Protein AF-K2RFK3-F1 (afdb_monomer_lite)

Radius of gyration: 12.94 Å; chains: 1; bounding box: 25×32×30 Å

Structure (mmCIF, N/CA/C/O backbone):
data_AF-K2RFK3-F1
#
_entry.id   AF-K2RFK3-F1
#
loop_
_atom_site.group_PDB
_atom_site.id
_atom_site.type_symbol
_atom_site.label_atom_id
_atom_site.label_alt_id
_atom_site.label_comp_id
_atom_site.label_asym_id
_atom_site.label_entity_id
_atom_site.label_seq_id
_atom_site.pdbx_PDB_ins_code
_atom_site.Cartn_x
_atom_site.Cartn_y
_atom_site.Cartn_z
_atom_site.occupancy
_atom_site.B_iso_or_equiv
_atom_site.auth_seq_id
_atom_site.auth_comp_id
_atom_site.auth_asym_id
_atom_site.auth_atom_id
_atom_site.pdbx_PDB_model_num
ATOM 1 N N . VAL A 1 1 ? 9.124 -2.860 -3.620 1.00 77.31 1 VAL A N 1
ATOM 2 C CA . VAL A 1 1 ? 8.636 -2.262 -2.353 1.00 77.31 1 VAL A CA 1
ATOM 3 C C . VAL A 1 1 ? 7.208 -2.691 -1.995 1.00 77.31 1 VAL A C 1
ATOM 5 O O . VAL A 1 1 ? 7.022 -3.235 -0.913 1.00 77.31 1 VAL A O 1
ATOM 8 N N . ALA A 1 2 ? 6.215 -2.526 -2.882 1.00 80.50 2 ALA A N 1
ATOM 9 C CA . ALA A 1 2 ? 4.805 -2.842 -2.590 1.00 80.50 2 ALA A CA 1
ATOM 10 C C . ALA A 1 2 ? 4.544 -4.279 -2.083 1.00 80.50 2 ALA A C 1
ATOM 12 O O . ALA A 1 2 ? 3.838 -4.460 -1.097 1.00 80.50 2 ALA A O 1
ATOM 13 N N . ALA A 1 3 ? 5.152 -5.299 -2.701 1.00 83.94 3 ALA A N 1
ATOM 14 C CA . ALA A 1 3 ? 4.932 -6.696 -2.309 1.00 83.94 3 ALA A CA 1
ATOM 15 C C . ALA A 1 3 ? 5.334 -7.003 -0.852 1.00 83.94 3 ALA A C 1
ATOM 17 O O . ALA A 1 3 ? 4.570 -7.637 -0.127 1.00 83.94 3 ALA A O 1
ATOM 18 N N . GLY A 1 4 ? 6.480 -6.483 -0.395 1.00 85.88 4 GLY A N 1
ATOM 19 C CA . GLY A 1 4 ? 6.926 -6.650 0.993 1.00 85.88 4 GLY A CA 1
ATOM 20 C C . GLY A 1 4 ? 5.982 -5.978 1.992 1.00 85.88 4 GLY A C 1
ATOM 21 O O . GLY A 1 4 ? 5.634 -6.565 3.011 1.00 85.88 4 GLY A O 1
ATOM 22 N N . ARG A 1 5 ? 5.481 -4.782 1.662 1.00 88.06 5 ARG A N 1
ATOM 23 C CA . ARG A 1 5 ? 4.482 -4.071 2.475 1.00 88.06 5 ARG A CA 1
ATOM 24 C C . ARG A 1 5 ? 3.177 -4.853 2.599 1.00 88.06 5 ARG A C 1
ATOM 26 O O . ARG A 1 5 ? 2.675 -5.020 3.704 1.00 88.06 5 ARG A O 1
ATOM 33 N N . ILE A 1 6 ? 2.677 -5.385 1.483 1.00 89.44 6 ILE A N 1
ATOM 34 C CA . ILE A 1 6 ? 1.476 -6.228 1.462 1.00 89.44 6 ILE A CA 1
ATOM 35 C C . ILE A 1 6 ? 1.676 -7.462 2.342 1.00 89.44 6 ILE A C 1
ATOM 37 O O . ILE A 1 6 ? 0.802 -7.777 3.142 1.00 89.44 6 ILE A O 1
ATOM 41 N N . LEU A 1 7 ? 2.827 -8.133 2.244 1.00 89.94 7 LEU A N 1
ATOM 42 C CA . LEU A 1 7 ? 3.134 -9.293 3.079 1.00 89.94 7 LEU A CA 1
ATOM 43 C C . LEU A 1 7 ? 3.080 -8.957 4.577 1.00 89.94 7 LEU A C 1
ATOM 45 O O . LEU A 1 7 ? 2.450 -9.689 5.335 1.00 89.94 7 LEU A O 1
ATOM 49 N N . HIS A 1 8 ? 3.701 -7.856 5.008 1.00 89.81 8 HIS A N 1
ATOM 50 C CA . HIS A 1 8 ? 3.679 -7.455 6.417 1.00 89.81 8 HIS A CA 1
ATOM 51 C C . HIS A 1 8 ? 2.272 -7.105 6.909 1.00 89.81 8 HIS A C 1
ATOM 53 O O . HIS A 1 8 ? 1.910 -7.497 8.014 1.00 89.81 8 HIS A O 1
ATOM 59 N N . CYS A 1 9 ? 1.469 -6.423 6.089 1.00 90.88 9 CYS A N 1
ATOM 60 C CA . CYS A 1 9 ? 0.076 -6.132 6.419 1.00 90.88 9 CYS A CA 1
ATOM 61 C C . CYS A 1 9 ? -0.757 -7.413 6.548 1.00 90.88 9 CYS A C 1
ATOM 63 O O . CYS A 1 9 ? -1.477 -7.570 7.528 1.00 90.88 9 CYS A O 1
ATOM 65 N N . LEU A 1 10 ? -0.620 -8.351 5.608 1.00 91.06 10 LEU A N 1
ATOM 66 C CA . LEU A 1 10 ? -1.336 -9.629 5.655 1.00 91.06 10 LEU A CA 1
ATOM 67 C C . LEU A 1 10 ? -0.931 -10.478 6.866 1.00 91.06 10 LEU A C 1
ATOM 69 O O . LEU A 1 10 ? -1.793 -11.068 7.503 1.00 91.06 10 LEU A O 1
ATOM 73 N N . ASN A 1 11 ? 0.355 -10.504 7.228 1.00 91.50 11 ASN A N 1
ATOM 74 C CA . ASN A 1 11 ? 0.825 -11.202 8.431 1.00 91.50 11 ASN A CA 1
ATOM 75 C C . ASN A 1 11 ? 0.305 -10.575 9.736 1.00 91.50 11 ASN A C 1
ATOM 77 O O . ASN A 1 11 ? 0.339 -11.226 10.775 1.00 91.50 11 ASN A O 1
ATOM 81 N N . ALA A 1 12 ? -0.135 -9.317 9.686 1.00 91.06 12 ALA A N 1
ATOM 82 C CA . ALA A 1 12 ? -0.773 -8.607 10.789 1.00 91.06 12 ALA A CA 1
ATOM 83 C C . ALA A 1 12 ? -2.313 -8.663 10.714 1.00 91.06 12 ALA A C 1
ATOM 85 O O . ALA A 1 12 ? -2.976 -7.839 11.340 1.00 91.06 12 ALA A O 1
ATOM 86 N N . ASP A 1 13 ? -2.872 -9.588 9.923 1.00 92.81 13 ASP A N 1
ATOM 87 C CA . ASP A 1 13 ? -4.312 -9.777 9.702 1.00 92.81 13 ASP A CA 1
ATOM 88 C C . ASP A 1 13 ? -5.040 -8.537 9.144 1.00 92.81 13 ASP A C 1
ATOM 90 O O . ASP A 1 13 ? -6.254 -8.381 9.296 1.00 92.81 13 ASP A O 1
ATOM 94 N N . ALA A 1 14 ? -4.317 -7.638 8.468 1.00 93.88 14 ALA A N 1
ATOM 95 C CA . ALA A 1 14 ? -4.922 -6.456 7.869 1.00 93.88 14 ALA A CA 1
ATOM 96 C C . ALA A 1 14 ? -5.784 -6.818 6.650 1.00 93.88 14 ALA A C 1
ATOM 98 O O . ALA A 1 14 ? -5.406 -7.644 5.815 1.00 93.88 14 ALA A O 1
ATOM 99 N N . ASN A 1 15 ? -6.905 -6.111 6.485 1.00 95.19 15 ASN A N 1
ATOM 100 C CA . ASN A 1 15 ? -7.665 -6.138 5.241 1.00 95.19 15 ASN A CA 1
ATOM 101 C C . ASN A 1 15 ? -6.994 -5.222 4.206 1.00 95.19 15 ASN A C 1
ATOM 103 O O . ASN A 1 15 ? -7.062 -3.998 4.311 1.00 95.19 15 ASN A O 1
ATOM 107 N N . VAL A 1 16 ? -6.312 -5.815 3.224 1.00 96.25 16 VAL A N 1
ATOM 108 C CA . VAL A 1 16 ? -5.484 -5.072 2.267 1.00 96.25 16 VAL A CA 1
ATOM 109 C C . VAL A 1 16 ? -6.236 -4.826 0.960 1.00 96.25 16 VAL A C 1
ATOM 111 O O . VAL A 1 16 ? -6.633 -5.769 0.271 1.00 96.25 16 VAL A O 1
ATOM 114 N N . THR A 1 17 ? -6.329 -3.552 0.577 1.00 97.19 17 THR A N 1
ATOM 115 C CA . THR A 1 17 ? -6.774 -3.1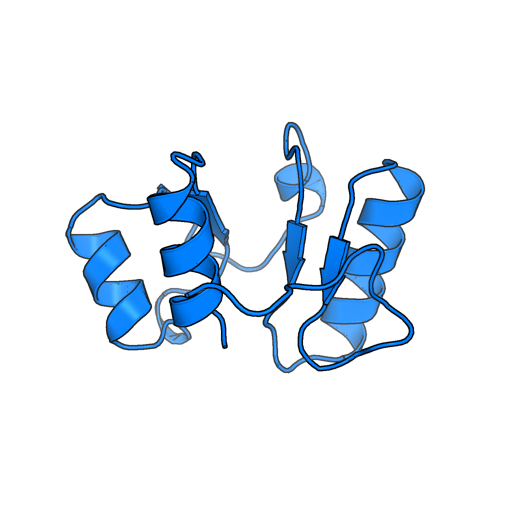12 -0.751 1.00 97.19 17 THR A CA 1
ATOM 116 C C . THR A 1 17 ? -5.598 -2.526 -1.525 1.00 97.19 17 THR A C 1
ATOM 118 O O . THR A 1 17 ? -4.922 -1.613 -1.056 1.00 97.19 17 THR A O 1
ATOM 121 N N . VAL A 1 18 ? -5.355 -3.043 -2.727 1.00 96.44 18 VAL A N 1
ATOM 122 C CA . VAL A 1 18 ? -4.359 -2.537 -3.674 1.00 96.44 18 VAL A CA 1
ATOM 123 C C . VAL A 1 18 ? -5.075 -1.706 -4.733 1.00 96.44 18 VAL A C 1
ATOM 125 O O . VAL A 1 18 ? -5.958 -2.217 -5.419 1.00 96.44 18 VAL A O 1
ATOM 128 N N . VAL A 1 19 ? -4.671 -0.448 -4.902 1.00 96.69 19 VAL A N 1
ATOM 129 C CA . VAL A 1 19 ? -5.174 0.440 -5.960 1.00 96.69 19 VAL A CA 1
ATOM 130 C C . VAL A 1 19 ? -4.030 0.741 -6.919 1.00 96.69 19 VAL A C 1
ATOM 132 O O . VAL A 1 19 ? -3.082 1.435 -6.560 1.00 96.69 19 VAL A O 1
ATOM 135 N N . SER A 1 20 ? -4.072 0.153 -8.112 1.00 94.94 20 SER A N 1
ATOM 136 C CA . SER A 1 20 ? -3.077 0.375 -9.168 1.00 94.94 20 SER A CA 1
ATOM 137 C C . SER A 1 20 ? -3.525 -0.310 -10.461 1.00 94.94 20 SER A C 1
ATOM 139 O O . SER A 1 20 ? -4.106 -1.399 -10.377 1.00 94.94 20 SER A O 1
ATOM 141 N N . PRO A 1 21 ? -3.207 0.237 -11.652 1.00 94.81 21 PRO A N 1
ATOM 142 C CA . PRO A 1 21 ? -3.412 -0.475 -12.906 1.00 94.81 21 PRO A CA 1
ATOM 143 C C . PRO A 1 21 ? -2.715 -1.844 -12.908 1.00 94.81 21 PRO A C 1
ATOM 145 O O . PRO A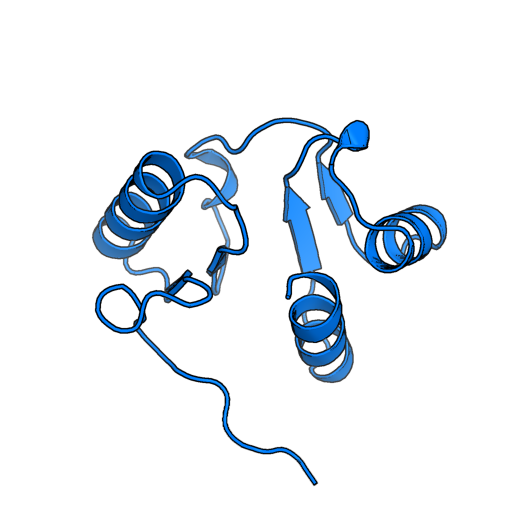 1 21 ? -1.523 -1.940 -12.608 1.00 94.81 21 PRO A O 1
ATOM 148 N N . ALA A 1 22 ? -3.419 -2.896 -13.325 1.00 92.12 22 ALA A N 1
ATOM 149 C CA . ALA A 1 22 ? -2.935 -4.276 -13.371 1.00 92.12 22 ALA A CA 1
ATOM 150 C C . ALA A 1 22 ? -1.621 -4.404 -14.159 1.00 92.12 22 ALA A C 1
ATOM 152 O O . ALA A 1 22 ? -0.727 -5.153 -13.772 1.00 92.12 22 ALA A O 1
ATOM 153 N N . ALA A 1 23 ? -1.469 -3.605 -15.221 1.00 92.06 23 ALA A N 1
ATOM 154 C CA . ALA A 1 23 ? -0.268 -3.547 -16.055 1.00 92.06 23 ALA A CA 1
ATOM 155 C C . ALA A 1 23 ? 1.002 -3.090 -15.310 1.00 92.06 23 ALA A C 1
ATOM 157 O O . ALA A 1 23 ? 2.106 -3.284 -15.814 1.00 92.06 23 ALA A O 1
ATOM 158 N N . ARG A 1 24 ? 0.858 -2.463 -14.135 1.00 89.94 24 ARG A N 1
ATOM 159 C CA . ARG A 1 24 ? 1.961 -1.971 -13.296 1.00 89.94 24 ARG A CA 1
ATOM 160 C C . ARG A 1 24 ? 2.207 -2.840 -12.064 1.00 89.94 24 ARG A C 1
ATOM 162 O O . ARG A 1 24 ? 3.126 -2.558 -11.297 1.00 89.94 24 ARG A O 1
ATOM 169 N N . LEU A 1 25 ? 1.407 -3.885 -11.849 1.00 92.12 25 LEU A N 1
ATOM 170 C CA . LEU A 1 25 ? 1.642 -4.810 -10.749 1.00 92.12 25 LEU A CA 1
ATOM 171 C C . LEU A 1 25 ? 2.893 -5.637 -11.033 1.00 92.12 25 LEU A C 1
ATOM 173 O O . LEU A 1 25 ? 3.071 -6.187 -12.119 1.00 92.12 25 LEU A O 1
ATOM 177 N N . ASN A 1 26 ? 3.752 -5.769 -10.026 1.00 92.69 26 ASN A N 1
ATOM 178 C CA . ASN A 1 26 ? 4.829 -6.742 -10.111 1.00 92.69 26 ASN A CA 1
ATOM 179 C C . ASN A 1 26 ? 4.254 -8.180 -10.022 1.00 92.69 26 ASN A C 1
ATOM 181 O O . ASN A 1 26 ? 3.125 -8.367 -9.550 1.00 92.69 26 ASN A O 1
ATOM 185 N N . PRO A 1 27 ? 5.016 -9.213 -10.430 1.00 93.62 27 PRO A N 1
ATOM 186 C CA . PRO A 1 27 ? 4.510 -10.587 -10.466 1.00 93.62 27 PRO A CA 1
ATOM 187 C C . PRO A 1 27 ? 3.995 -11.109 -9.119 1.00 93.62 27 PRO A C 1
ATOM 189 O O . PRO A 1 27 ? 3.018 -11.852 -9.082 1.00 93.62 27 PRO A O 1
ATOM 192 N N . GLU A 1 28 ? 4.617 -10.706 -8.007 1.00 93.62 28 GLU A N 1
ATOM 193 C CA . GLU A 1 28 ? 4.205 -11.156 -6.675 1.00 93.62 28 GLU A CA 1
ATOM 194 C C . GLU A 1 28 ? 2.859 -10.550 -6.259 1.00 93.62 28 GLU A C 1
ATOM 196 O O . GLU A 1 28 ? 1.980 -11.271 -5.794 1.00 93.62 28 GLU A O 1
ATOM 201 N N . VAL A 1 29 ? 2.657 -9.243 -6.454 1.00 93.81 29 VAL A N 1
ATOM 202 C CA . VAL A 1 29 ? 1.372 -8.598 -6.151 1.00 93.81 29 VAL A CA 1
ATOM 203 C C . VAL A 1 29 ? 0.280 -9.144 -7.065 1.00 93.81 29 VAL A C 1
ATOM 205 O O . VAL A 1 29 ? -0.784 -9.509 -6.572 1.00 93.81 29 VAL A O 1
ATOM 208 N N . ALA A 1 30 ? 0.556 -9.290 -8.364 1.00 94.31 30 ALA A N 1
ATOM 209 C CA . ALA A 1 30 ? -0.384 -9.887 -9.312 1.00 94.31 30 ALA A CA 1
ATOM 210 C C . ALA A 1 30 ? -0.802 -11.309 -8.895 1.00 94.31 30 ALA A C 1
ATOM 212 O O . ALA A 1 30 ? -1.984 -11.650 -8.949 1.00 94.31 30 ALA A O 1
ATOM 213 N N . TYR A 1 31 ? 0.142 -12.123 -8.411 1.00 94.88 31 TYR A N 1
ATOM 214 C CA . TYR A 1 31 ? -0.158 -13.442 -7.861 1.00 94.88 31 TYR A CA 1
ATOM 215 C C . TYR A 1 31 ? -1.118 -13.355 -6.667 1.00 94.88 31 TYR A C 1
ATOM 217 O O . TYR A 1 31 ? -2.159 -14.007 -6.690 1.00 94.88 31 TYR A O 1
ATOM 225 N N . ARG A 1 32 ? -0.835 -12.512 -5.665 1.00 94.06 32 ARG A N 1
ATOM 226 C CA . ARG A 1 32 ? -1.701 -12.344 -4.478 1.00 94.06 32 ARG A CA 1
ATOM 227 C C . ARG A 1 32 ? -3.120 -11.911 -4.846 1.00 94.06 32 ARG A C 1
ATOM 229 O O . ARG A 1 32 ? -4.079 -12.450 -4.297 1.00 94.06 32 ARG A O 1
ATOM 236 N N . VAL A 1 33 ? -3.246 -10.993 -5.806 1.00 95.94 33 VAL A N 1
ATOM 237 C CA . VAL A 1 33 ? -4.537 -10.573 -6.371 1.00 95.94 33 VAL A CA 1
ATOM 238 C C . VAL A 1 33 ? -5.256 -11.762 -7.010 1.00 95.94 33 VAL A C 1
ATOM 240 O O . VAL A 1 33 ? -6.405 -12.031 -6.676 1.00 95.94 33 VAL A O 1
ATOM 243 N N . SER A 1 34 ? -4.573 -12.529 -7.869 1.00 95.19 34 SER A N 1
ATOM 244 C CA . SER A 1 34 ? -5.159 -13.708 -8.530 1.00 95.19 34 SER A CA 1
ATOM 245 C C . SER A 1 34 ? -5.617 -14.797 -7.554 1.00 95.19 34 SER A C 1
ATOM 247 O O . SER A 1 34 ? -6.551 -15.537 -7.848 1.00 95.19 34 SER A O 1
ATOM 249 N N . GLN A 1 35 ? -4.961 -14.892 -6.394 1.00 96.00 35 GLN A N 1
ATOM 250 C CA . GLN A 1 35 ? -5.294 -15.837 -5.329 1.00 96.00 35 GLN A CA 1
ATOM 251 C C . GLN A 1 35 ? -6.379 -15.299 -4.382 1.00 96.00 35 GLN A C 1
ATOM 253 O O . GLN A 1 35 ? -6.741 -15.983 -3.428 1.00 96.00 35 GLN A O 1
ATOM 258 N N . GLY A 1 36 ? -6.878 -14.078 -4.606 1.00 94.50 36 GLY A N 1
ATOM 259 C CA . GLY A 1 36 ? -7.881 -13.438 -3.753 1.00 94.50 36 GLY A CA 1
ATOM 260 C C . GLY A 1 36 ? -7.376 -13.099 -2.349 1.00 94.50 36 GLY A C 1
ATOM 261 O O . GLY A 1 36 ? -8.175 -12.971 -1.429 1.00 94.50 36 GLY A O 1
ATOM 262 N N . GLN A 1 37 ? -6.058 -12.975 -2.161 1.00 94.94 37 GLN A N 1
ATOM 263 C CA . GLN A 1 37 ? -5.461 -12.658 -0.857 1.00 94.94 37 GLN A CA 1
ATOM 264 C C . GLN A 1 37 ? -5.585 -11.175 -0.493 1.00 94.94 37 GLN A C 1
ATOM 266 O O . GLN A 1 37 ? -5.423 -10.812 0.666 1.00 94.94 37 GLN A O 1
ATOM 271 N N . VAL A 1 38 ? -5.825 -10.320 -1.486 1.00 96.38 38 VAL A N 1
ATOM 272 C CA . VAL A 1 38 ? -6.021 -8.877 -1.329 1.00 96.38 38 VAL A CA 1
ATOM 273 C C . VAL A 1 38 ? -7.161 -8.427 -2.232 1.00 96.38 38 VAL A C 1
ATOM 275 O O . VAL A 1 38 ? -7.392 -9.020 -3.289 1.00 96.38 38 VAL A O 1
ATOM 278 N N . THR A 1 39 ? -7.838 -7.347 -1.854 1.00 96.75 39 THR A N 1
ATOM 279 C CA . THR A 1 39 ? -8.777 -6.667 -2.751 1.00 96.75 39 THR A CA 1
ATOM 280 C C . THR A 1 39 ? -7.979 -5.853 -3.767 1.00 96.75 39 THR A C 1
ATOM 282 O O . THR A 1 39 ? -7.016 -5.184 -3.396 1.00 96.75 39 THR A O 1
ATOM 285 N N . HIS A 1 40 ? -8.351 -5.890 -5.047 1.00 97.50 40 HIS A N 1
ATOM 286 C CA . HIS A 1 40 ? -7.677 -5.120 -6.097 1.00 97.50 40 HIS A CA 1
ATOM 287 C C . HIS A 1 40 ? -8.650 -4.204 -6.827 1.00 97.50 40 HIS A C 1
ATOM 289 O O . HIS A 1 40 ? -9.717 -4.628 -7.264 1.00 97.50 40 HIS A O 1
ATOM 295 N N . VAL A 1 41 ? -8.246 -2.946 -6.963 1.00 97.12 41 VAL A N 1
ATOM 296 C CA . VAL A 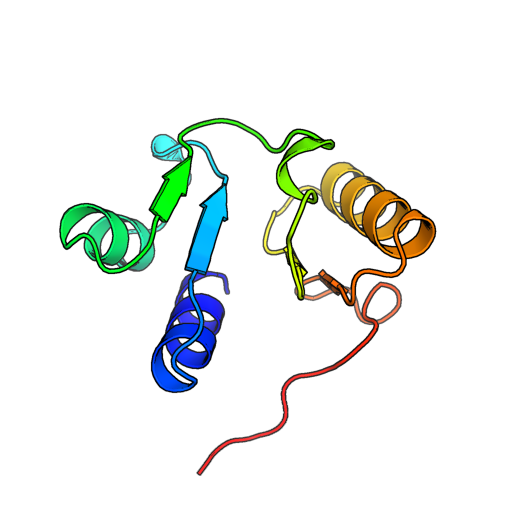1 41 ? -8.924 -1.917 -7.741 1.00 97.12 41 VAL A CA 1
ATOM 297 C C . VAL A 1 41 ? -8.027 -1.575 -8.931 1.00 97.12 41 VAL A C 1
ATOM 299 O O . VAL A 1 41 ? -7.005 -0.900 -8.786 1.00 97.12 41 VAL A O 1
ATOM 302 N N . ASP A 1 42 ? -8.402 -2.076 -10.110 1.00 96.62 42 ASP A N 1
ATOM 303 C CA . ASP A 1 42 ? -7.652 -1.916 -11.362 1.00 96.62 42 ASP A CA 1
ATOM 304 C C . ASP A 1 42 ? -7.888 -0.539 -12.004 1.00 96.62 42 ASP A C 1
ATOM 306 O O . ASP A 1 42 ? -8.549 -0.393 -13.032 1.00 96.62 42 ASP A O 1
ATOM 310 N N . ARG A 1 43 ? -7.386 0.506 -11.343 1.00 95.38 43 ARG A N 1
ATOM 311 C CA . ARG A 1 43 ? -7.323 1.876 -11.863 1.00 95.38 43 ARG A CA 1
ATOM 312 C C . ARG A 1 43 ? -6.251 2.678 -11.131 1.00 95.38 43 ARG A C 1
ATOM 314 O O . ARG A 1 43 ? -5.620 2.200 -10.190 1.00 95.38 43 ARG A O 1
ATOM 321 N N . ASN A 1 44 ? -6.045 3.912 -11.579 1.00 94.00 44 ASN A N 1
ATOM 322 C CA . ASN A 1 44 ? -5.261 4.883 -10.825 1.00 94.00 44 ASN A CA 1
ATOM 323 C C . ASN A 1 44 ? -5.984 5.278 -9.528 1.00 94.00 44 ASN A C 1
ATOM 325 O O . ASN A 1 44 ? -7.206 5.142 -9.409 1.00 94.00 44 ASN A O 1
ATOM 329 N N . PHE A 1 45 ? -5.196 5.783 -8.580 1.00 95.44 45 PHE A N 1
ATOM 330 C CA . PHE A 1 45 ? -5.681 6.338 -7.324 1.00 95.44 45 PHE A CA 1
ATOM 331 C C . PHE A 1 45 ? -6.665 7.490 -7.555 1.00 95.44 45 PHE A C 1
ATOM 333 O O . PHE A 1 45 ? -6.437 8.367 -8.390 1.00 95.44 45 PHE A O 1
ATOM 340 N N . GLU A 1 46 ? -7.723 7.505 -6.754 1.00 96.31 46 GLU A N 1
ATOM 341 C CA . GLU A 1 46 ? -8.686 8.589 -6.629 1.00 96.31 46 GLU A CA 1
ATOM 342 C C . GLU A 1 46 ? -8.823 8.975 -5.146 1.00 96.31 46 GLU A C 1
ATOM 344 O O . GLU A 1 46 ? -8.742 8.112 -4.274 1.00 96.31 46 GLU A O 1
ATOM 349 N N . PRO A 1 47 ? -9.104 10.246 -4.804 1.00 96.00 47 PRO A N 1
ATOM 350 C CA . PRO A 1 47 ? -9.201 10.673 -3.404 1.00 96.00 47 PRO A CA 1
ATOM 351 C C . PRO A 1 47 ? -10.226 9.908 -2.551 1.00 96.00 47 PRO A C 1
ATOM 353 O O . PRO A 1 47 ? -10.102 9.895 -1.328 1.00 96.00 47 PRO A O 1
ATOM 356 N N . ALA A 1 48 ? -11.240 9.301 -3.175 1.00 96.25 48 ALA A N 1
ATOM 357 C CA . ALA A 1 48 ? -12.238 8.470 -2.502 1.00 96.25 48 ALA A CA 1
ATOM 358 C C . ALA A 1 48 ? -11.662 7.137 -1.988 1.00 96.25 48 ALA A C 1
ATOM 360 O O . ALA A 1 48 ? -12.219 6.546 -1.073 1.00 96.25 48 ALA A O 1
ATOM 361 N N . ASP A 1 49 ? -10.514 6.682 -2.502 1.00 95.81 49 ASP A N 1
ATOM 362 C CA . ASP A 1 49 ? -9.858 5.450 -2.037 1.00 95.81 49 ASP A CA 1
ATOM 363 C C . ASP A 1 49 ? -9.341 5.550 -0.597 1.00 95.81 49 ASP A C 1
ATOM 365 O O . ASP A 1 49 ? -9.038 4.543 0.037 1.00 95.81 49 ASP A O 1
ATOM 369 N N . LEU A 1 50 ? -9.232 6.774 -0.078 1.00 95.69 50 LEU A N 1
ATOM 370 C CA . LEU A 1 50 ? -8.868 7.040 1.310 1.00 95.69 50 LEU A CA 1
ATOM 371 C C . LEU A 1 50 ? -10.057 6.880 2.270 1.00 95.69 50 LEU A C 1
ATOM 373 O O . LEU A 1 50 ? -9.868 6.918 3.486 1.00 95.69 50 LEU A O 1
ATOM 377 N N . ASP A 1 51 ? -11.285 6.762 1.759 1.00 94.50 51 ASP A N 1
ATOM 378 C CA . ASP A 1 51 ? -12.479 6.655 2.593 1.00 94.50 51 ASP A CA 1
ATOM 379 C C . ASP A 1 51 ? -12.501 5.302 3.319 1.00 94.50 51 ASP A C 1
ATOM 381 O O . ASP A 1 51 ? -12.564 4.239 2.706 1.00 94.50 51 ASP A O 1
ATOM 385 N N . GLY A 1 52 ? -12.455 5.347 4.653 1.00 91.88 52 GLY A N 1
ATOM 386 C CA . GLY A 1 52 ? -12.451 4.150 5.499 1.00 91.88 52 GLY A CA 1
ATOM 387 C C . GLY A 1 52 ? -11.088 3.465 5.646 1.00 91.88 52 GLY A C 1
ATOM 388 O O . GLY A 1 52 ? -11.027 2.404 6.259 1.00 91.88 52 GLY A O 1
ATOM 389 N N . ALA A 1 53 ? -10.006 4.049 5.120 1.00 95.38 53 ALA A N 1
ATOM 390 C CA . ALA A 1 53 ? -8.657 3.526 5.316 1.00 95.38 53 ALA A CA 1
ATOM 391 C C . ALA A 1 53 ? -8.113 3.885 6.711 1.00 95.38 53 ALA A C 1
ATOM 393 O O . ALA A 1 53 ? -8.020 5.062 7.064 1.00 95.38 53 ALA A O 1
ATOM 394 N N . ASP A 1 54 ? -7.682 2.877 7.474 1.00 95.12 54 ASP A N 1
ATOM 395 C CA . ASP A 1 54 ? -7.016 3.077 8.771 1.00 95.12 54 ASP A CA 1
ATOM 396 C C . ASP A 1 54 ? -5.567 3.574 8.619 1.00 95.12 54 ASP A C 1
ATOM 398 O O . ASP A 1 54 ? -5.020 4.217 9.514 1.00 95.12 54 ASP A O 1
ATOM 402 N N . MET A 1 55 ? -4.929 3.255 7.490 1.00 94.94 55 MET A N 1
ATOM 403 C CA . MET A 1 55 ? -3.542 3.594 7.173 1.00 94.94 55 MET A CA 1
ATOM 404 C C . MET A 1 55 ? -3.297 3.463 5.666 1.00 94.94 55 MET A C 1
ATOM 406 O O . MET A 1 55 ? -3.901 2.619 5.005 1.00 94.94 55 MET A O 1
ATOM 410 N N . VAL A 1 56 ? -2.372 4.258 5.124 1.00 96.31 56 VAL A N 1
ATOM 411 C CA . VAL A 1 56 ? -2.029 4.261 3.694 1.00 96.31 56 VAL A CA 1
ATOM 412 C C . VAL A 1 56 ? -0.543 4.001 3.486 1.00 96.31 56 VAL A C 1
ATOM 414 O O . VAL A 1 56 ? 0.315 4.606 4.129 1.00 96.31 56 VAL A O 1
ATOM 417 N N . LEU A 1 57 ? -0.231 3.110 2.545 1.00 94.94 57 LEU A N 1
ATOM 418 C CA . LEU A 1 57 ? 1.131 2.808 2.117 1.00 94.94 57 LEU A CA 1
ATOM 419 C C . LEU A 1 57 ? 1.295 3.213 0.655 1.00 94.94 57 LEU A C 1
ATOM 421 O O . LEU A 1 57 ? 0.729 2.577 -0.231 1.00 94.94 57 LEU A O 1
ATOM 425 N N . VAL A 1 58 ? 2.090 4.249 0.401 1.00 93.94 58 VAL A N 1
ATOM 426 C CA . VAL A 1 58 ? 2.338 4.739 -0.957 1.00 93.94 58 VAL A CA 1
ATOM 427 C C . VAL A 1 58 ? 3.614 4.094 -1.484 1.00 93.94 58 VAL A C 1
ATOM 429 O O . VAL A 1 58 ? 4.653 4.129 -0.831 1.00 93.94 58 VAL A O 1
ATOM 432 N N . ALA A 1 59 ? 3.523 3.452 -2.645 1.00 91.31 59 ALA A N 1
ATOM 433 C CA . ALA A 1 59 ? 4.644 2.797 -3.317 1.00 91.31 59 ALA A CA 1
ATOM 434 C C . ALA A 1 59 ? 4.538 3.015 -4.834 1.00 91.31 59 ALA A C 1
ATOM 436 O O . ALA A 1 59 ? 4.501 2.052 -5.601 1.00 91.31 59 ALA A O 1
ATOM 437 N N . VAL A 1 60 ? 4.400 4.282 -5.235 1.00 87.88 60 VAL A N 1
ATOM 438 C CA . VAL A 1 60 ? 4.357 4.724 -6.636 1.00 87.88 60 VAL A CA 1
ATOM 439 C C . VAL A 1 60 ? 5.646 5.470 -6.978 1.00 87.88 60 VAL A C 1
ATOM 441 O O . VAL A 1 60 ? 6.197 6.155 -6.124 1.00 87.88 60 VAL A O 1
ATOM 444 N N . ASP A 1 61 ? 6.107 5.351 -8.223 1.00 86.00 61 ASP A N 1
ATOM 445 C CA . ASP A 1 61 ? 7.368 5.961 -8.682 1.00 86.00 61 ASP A CA 1
ATOM 446 C C . ASP A 1 61 ? 7.233 7.452 -9.055 1.00 86.00 61 ASP A C 1
ATOM 448 O O . ASP A 1 61 ? 8.211 8.080 -9.450 1.00 86.00 61 ASP A O 1
ATOM 452 N N . ASP A 1 62 ? 6.019 8.005 -8.990 1.00 88.25 62 ASP A N 1
ATOM 453 C CA . ASP A 1 62 ? 5.702 9.395 -9.332 1.00 88.25 62 ASP A CA 1
ATOM 454 C C . ASP A 1 62 ? 5.704 10.260 -8.054 1.00 88.25 62 ASP A C 1
ATOM 456 O O . ASP A 1 62 ? 4.797 10.105 -7.225 1.00 88.25 62 ASP A O 1
ATOM 460 N N . PRO A 1 63 ? 6.698 11.154 -7.866 1.00 87.56 63 PRO A N 1
ATOM 461 C CA . PRO A 1 63 ? 6.795 11.989 -6.671 1.00 87.56 63 PRO A CA 1
ATOM 462 C C . PRO A 1 63 ? 5.610 12.944 -6.513 1.00 87.56 63 PRO A C 1
ATOM 464 O O . PRO A 1 63 ? 5.106 13.102 -5.405 1.00 87.56 63 PRO A O 1
ATOM 467 N N . ASP A 1 64 ? 5.105 13.523 -7.608 1.00 91.06 64 ASP A N 1
ATOM 468 C CA . ASP A 1 64 ? 3.983 14.466 -7.550 1.00 91.06 64 ASP A CA 1
ATOM 469 C C . ASP A 1 64 ? 2.707 13.747 -7.089 1.00 91.06 64 ASP A C 1
ATOM 471 O O . ASP A 1 64 ? 1.940 14.263 -6.267 1.00 91.06 64 ASP A O 1
ATOM 475 N N . ALA A 1 65 ? 2.498 12.516 -7.569 1.00 91.12 65 ALA A N 1
ATOM 476 C CA . ALA A 1 65 ? 1.406 11.666 -7.106 1.00 91.12 65 ALA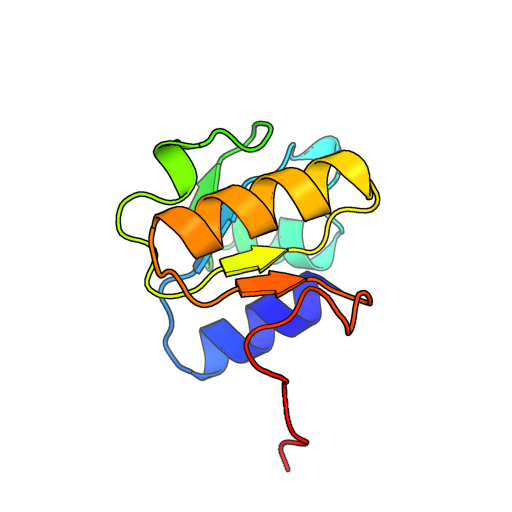 A CA 1
ATOM 477 C C . ALA A 1 65 ? 1.570 11.276 -5.627 1.00 91.12 65 ALA A C 1
ATOM 479 O O . ALA A 1 65 ? 0.594 11.325 -4.873 1.00 91.12 65 ALA A O 1
ATOM 480 N N . SER A 1 66 ? 2.785 10.925 -5.195 1.00 92.38 66 SER A N 1
ATOM 481 C CA . SER A 1 66 ? 3.087 10.592 -3.797 1.00 92.38 66 SER A CA 1
ATOM 482 C C . SER A 1 66 ? 2.799 11.759 -2.850 1.00 92.38 66 SER A C 1
ATOM 484 O O . SER A 1 66 ? 2.030 11.588 -1.899 1.00 92.38 66 SER A O 1
ATOM 486 N N . THR A 1 67 ? 3.298 12.959 -3.159 1.00 92.81 67 THR A N 1
ATOM 487 C CA . THR A 1 67 ? 3.056 14.175 -2.368 1.00 92.81 67 THR A CA 1
ATOM 488 C C . THR A 1 67 ? 1.570 14.548 -2.337 1.00 92.81 67 THR A C 1
ATOM 490 O O . THR A 1 67 ? 1.048 14.983 -1.301 1.00 92.81 67 THR A O 1
ATOM 493 N N . ALA A 1 68 ? 0.841 14.356 -3.443 1.00 94.19 68 ALA A N 1
ATOM 494 C CA . ALA A 1 68 ? -0.601 14.591 -3.488 1.00 94.19 68 ALA A CA 1
ATOM 495 C C . ALA A 1 68 ? -1.371 13.629 -2.564 1.00 94.19 68 ALA A C 1
ATOM 497 O O . ALA A 1 68 ? -2.225 14.071 -1.789 1.00 94.19 68 ALA A O 1
ATOM 498 N N . ILE A 1 69 ? -1.043 12.331 -2.595 1.00 95.06 69 ILE A N 1
ATOM 499 C CA . ILE A 1 69 ? -1.642 11.325 -1.706 1.00 95.06 69 ILE A CA 1
ATOM 500 C C . ILE A 1 69 ? -1.307 11.646 -0.247 1.00 95.06 69 ILE A C 1
ATOM 502 O O . ILE A 1 69 ? -2.206 11.665 0.594 1.00 95.06 69 ILE A O 1
ATOM 506 N N . TRP A 1 70 ? -0.043 11.953 0.052 1.00 94.88 70 TRP A N 1
ATOM 507 C CA . TRP A 1 70 ? 0.394 12.350 1.389 1.00 94.88 70 TRP A CA 1
ATOM 508 C C . TRP A 1 70 ? -0.417 13.542 1.908 1.00 94.88 70 TRP A C 1
ATOM 510 O O . TRP A 1 70 ? -1.018 13.464 2.980 1.00 94.88 70 TRP A O 1
ATOM 520 N N . THR A 1 71 ? -0.533 14.609 1.116 1.00 95.44 71 THR A N 1
ATOM 521 C CA . THR A 1 71 ? -1.285 15.817 1.486 1.00 95.44 71 THR A CA 1
ATOM 522 C C . THR A 1 71 ? -2.748 15.499 1.814 1.00 95.44 71 THR A C 1
ATOM 524 O O . THR A 1 71 ? -3.277 15.977 2.822 1.00 95.44 71 THR A O 1
ATOM 527 N N . LEU A 1 72 ? -3.404 14.665 1.001 1.00 96.38 72 LEU A N 1
ATOM 528 C CA . LEU A 1 72 ? -4.787 14.238 1.234 1.00 96.38 72 LEU A CA 1
ATOM 529 C C . LEU A 1 72 ? -4.921 13.414 2.524 1.00 96.38 72 LEU A C 1
ATOM 531 O O . LEU A 1 72 ? -5.839 13.655 3.313 1.00 96.38 72 LEU A O 1
ATOM 535 N N . CYS A 1 73 ? -3.987 12.497 2.784 1.00 95.88 73 CYS A N 1
ATOM 536 C CA . CYS A 1 73 ? -3.935 11.726 4.026 1.00 95.88 73 CYS A CA 1
ATOM 537 C C . CYS A 1 73 ? -3.795 12.640 5.250 1.00 95.88 73 CYS A C 1
ATOM 539 O O . CYS A 1 73 ? -4.554 12.498 6.212 1.00 95.88 73 CYS A O 1
ATOM 541 N N . LYS A 1 74 ? -2.914 13.652 5.196 1.00 94.44 74 LYS A N 1
ATOM 542 C CA . LYS A 1 74 ? -2.739 14.628 6.287 1.00 94.44 74 LYS A CA 1
ATOM 543 C C . LYS A 1 74 ? -4.014 15.418 6.568 1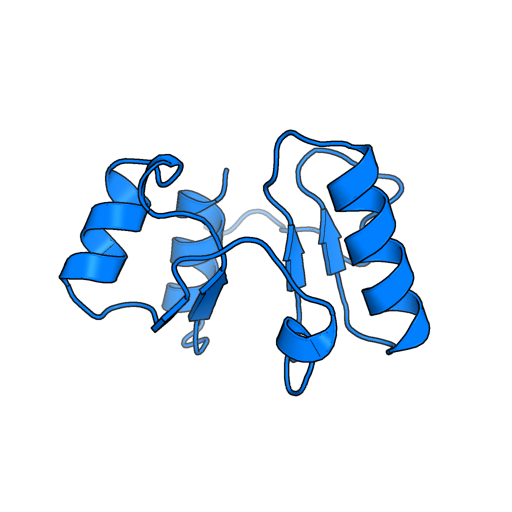.00 94.44 74 LYS A C 1
ATOM 545 O O . LYS A 1 74 ? -4.380 15.581 7.732 1.00 94.44 74 LYS A O 1
ATOM 550 N N . GLN A 1 75 ? -4.716 15.869 5.529 1.00 95.31 75 GLN A N 1
ATOM 551 C CA . GLN A 1 75 ? -5.990 16.584 5.676 1.00 95.31 75 GLN A CA 1
ATOM 552 C C . GLN A 1 75 ? -7.065 15.718 6.347 1.00 95.31 75 GLN A C 1
ATOM 554 O O . GLN A 1 75 ? -7.862 16.221 7.140 1.00 95.31 75 GLN A O 1
ATOM 559 N N . ARG A 1 76 ? -7.057 14.412 6.064 1.00 95.69 76 ARG A N 1
ATOM 560 C CA . ARG A 1 76 ? -8.010 13.431 6.600 1.00 95.69 76 ARG A CA 1
ATOM 561 C C . ARG A 1 76 ? -7.560 12.778 7.908 1.00 95.69 76 ARG A C 1
ATOM 563 O O . ARG A 1 76 ? -8.329 12.024 8.493 1.00 95.69 76 ARG A O 1
ATOM 570 N N . ARG A 1 77 ? -6.355 13.105 8.394 1.00 95.06 77 ARG A N 1
ATOM 571 C CA . ARG A 1 77 ? -5.716 12.508 9.583 1.00 95.06 77 ARG A CA 1
ATOM 572 C C . ARG A 1 77 ? -5.538 10.990 9.476 1.00 95.06 77 ARG A C 1
ATOM 574 O O . ARG A 1 77 ? -5.645 10.287 10.476 1.00 95.06 77 ARG A O 1
ATOM 581 N N . ILE A 1 78 ? -5.247 10.509 8.273 1.00 96.31 78 ILE A N 1
ATOM 582 C CA . ILE A 1 78 ? -4.934 9.105 8.012 1.00 96.31 78 ILE A CA 1
ATOM 583 C C . ILE A 1 78 ? -3.409 8.949 8.059 1.00 96.31 78 ILE A C 1
ATOM 585 O O . ILE A 1 78 ? -2.724 9.675 7.332 1.00 96.31 78 ILE A O 1
ATOM 589 N N . PRO A 1 79 ? -2.858 8.041 8.885 1.00 94.81 79 PRO A N 1
ATOM 590 C CA . PRO A 1 79 ? -1.431 7.750 8.893 1.00 94.81 79 PRO A CA 1
ATOM 591 C C . PRO A 1 79 ? -0.969 7.268 7.520 1.00 94.81 79 PRO A C 1
ATOM 593 O O . PRO A 1 79 ? -1.511 6.306 6.970 1.00 94.81 79 PRO A O 1
ATOM 596 N N . VAL A 1 80 ? 0.060 7.912 6.979 1.00 95.06 80 VAL A N 1
ATOM 597 C CA . VAL A 1 80 ? 0.626 7.561 5.675 1.00 95.06 80 VAL A CA 1
ATOM 598 C C . VAL A 1 80 ? 2.116 7.261 5.784 1.00 95.06 80 VAL A C 1
ATOM 600 O O . VAL A 1 80 ? 2.858 7.936 6.497 1.00 95.06 80 VAL A O 1
ATOM 603 N N . ASN A 1 81 ? 2.566 6.236 5.067 1.00 93.81 81 ASN A N 1
ATOM 604 C CA . ASN A 1 81 ? 3.983 5.980 4.850 1.00 93.81 81 ASN A CA 1
ATOM 605 C C . ASN A 1 81 ? 4.265 5.930 3.346 1.00 93.81 81 ASN A C 1
ATOM 607 O O . ASN A 1 81 ? 3.827 5.001 2.654 1.00 93.81 81 ASN A O 1
ATOM 611 N N . VAL A 1 82 ? 5.008 6.924 2.865 1.00 91.38 82 VAL A N 1
ATOM 612 C CA . VAL A 1 82 ? 5.489 7.006 1.487 1.00 91.38 82 VAL A CA 1
ATOM 613 C C . VAL A 1 82 ? 6.817 6.264 1.374 1.00 91.38 82 VAL A C 1
ATOM 615 O O . VAL A 1 82 ? 7.748 6.486 2.142 1.00 91.38 82 VAL A O 1
ATOM 618 N N . ALA A 1 83 ? 6.896 5.304 0.456 1.00 85.69 83 ALA A N 1
ATOM 619 C CA . ALA A 1 83 ? 8.130 4.576 0.201 1.00 85.69 83 ALA A CA 1
ATOM 620 C C . ALA A 1 83 ? 9.250 5.530 -0.216 1.00 85.69 83 ALA A C 1
ATOM 622 O O . ALA A 1 83 ? 9.044 6.384 -1.065 1.00 85.69 83 ALA A O 1
ATOM 623 N N . ASP A 1 84 ? 10.423 5.344 0.386 1.00 79.31 84 ASP A N 1
ATOM 624 C CA . ASP A 1 84 ? 11.669 6.030 0.038 1.00 79.31 84 ASP A CA 1
ATOM 625 C C . ASP A 1 84 ? 11.679 7.569 0.236 1.00 79.31 84 ASP A C 1
ATOM 627 O O . ASP A 1 84 ? 12.726 8.187 0.073 1.00 79.31 84 ASP A O 1
ATOM 631 N N . GLU A 1 85 ? 10.587 8.167 0.737 1.00 80.44 85 GLU A N 1
ATOM 632 C CA . GLU A 1 85 ? 10.466 9.599 1.061 1.00 80.44 85 GLU A CA 1
ATOM 633 C C . GLU A 1 85 ? 10.306 9.828 2.574 1.00 80.44 85 GLU A C 1
ATOM 635 O O . GLU A 1 85 ? 9.206 9.898 3.129 1.00 80.44 85 GLU A O 1
ATOM 640 N N . ILE A 1 86 ? 11.439 9.951 3.274 1.00 76.81 86 ILE A N 1
ATOM 641 C CA . ILE A 1 86 ? 11.487 10.121 4.740 1.00 76.81 86 ILE A CA 1
ATOM 642 C C . ILE A 1 86 ? 10.688 11.345 5.238 1.00 76.81 86 ILE A C 1
ATOM 644 O O . ILE A 1 86 ? 9.995 11.204 6.249 1.00 76.81 86 ILE A O 1
ATOM 648 N N . PRO A 1 87 ? 10.742 12.532 4.591 1.00 84.31 87 PRO A N 1
ATOM 649 C CA . PRO A 1 87 ? 9.975 13.697 5.043 1.00 84.31 87 PRO A CA 1
ATOM 650 C C . PRO A 1 87 ? 8.452 13.513 4.950 1.00 84.31 87 PRO A C 1
ATOM 652 O O . PRO A 1 87 ? 7.715 14.196 5.659 1.00 84.31 87 PRO A O 1
ATOM 655 N N . GLU A 1 88 ? 7.984 12.589 4.107 1.00 85.25 88 GLU A N 1
ATOM 656 C CA . GLU A 1 88 ? 6.567 12.333 3.824 1.00 85.25 88 GLU A CA 1
ATOM 657 C C . GLU A 1 88 ? 6.053 11.052 4.515 1.00 85.25 88 GLU A C 1
ATOM 659 O O . GLU A 1 88 ? 5.129 10.385 4.048 1.00 85.25 88 GLU A O 1
ATOM 664 N N . CYS A 1 89 ? 6.629 10.695 5.665 1.00 82.50 89 CYS A N 1
ATOM 665 C CA . CYS A 1 89 ? 6.214 9.539 6.461 1.00 82.50 89 CYS A CA 1
ATOM 666 C C . CYS A 1 89 ? 5.725 9.939 7.858 1.00 82.50 89 CYS A C 1
ATOM 668 O O . CYS A 1 89 ? 6.434 10.607 8.608 1.00 82.50 89 CYS A O 1
ATOM 670 N N . ASP A 1 90 ? 4.542 9.455 8.246 1.00 82.75 90 ASP A N 1
ATOM 671 C CA . ASP A 1 90 ? 4.008 9.603 9.608 1.00 82.75 90 ASP A CA 1
ATOM 672 C C . ASP A 1 90 ? 4.485 8.493 10.564 1.00 82.75 90 ASP A C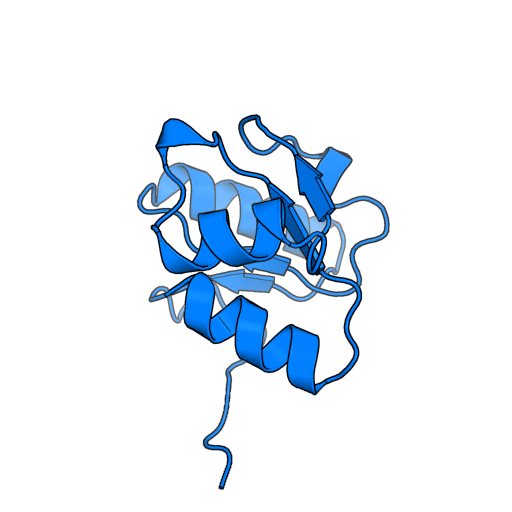 1
ATOM 674 O O . ASP A 1 90 ? 4.455 8.656 11.783 1.00 82.75 90 ASP A O 1
ATOM 678 N N . PHE A 1 91 ? 4.924 7.355 10.026 1.00 86.69 91 PHE A N 1
ATOM 679 C CA . PHE A 1 91 ? 5.448 6.216 10.783 1.00 86.69 91 PHE A CA 1
ATOM 680 C C . PHE A 1 91 ? 6.489 5.461 9.954 1.00 86.69 91 PHE A C 1
ATOM 682 O O . PHE A 1 91 ? 6.586 5.672 8.748 1.00 86.69 91 PHE A O 1
ATOM 689 N N . PHE A 1 92 ? 7.241 4.555 10.583 1.00 83.50 92 PHE A N 1
ATOM 690 C CA . PHE A 1 92 ? 8.277 3.751 9.931 1.00 83.50 92 PHE A CA 1
ATOM 691 C C . PHE A 1 92 ? 8.161 2.282 10.336 1.00 83.50 92 PHE A C 1
ATOM 693 O O . PHE A 1 92 ? 7.772 1.968 11.461 1.00 83.50 92 PHE A O 1
ATOM 700 N N . PHE A 1 93 ? 8.526 1.379 9.426 1.00 81.12 93 PHE A N 1
ATOM 701 C CA . PHE A 1 93 ? 8.635 -0.043 9.737 1.00 81.12 93 PHE A CA 1
ATOM 702 C C . PHE A 1 93 ? 9.943 -0.315 10.489 1.00 81.12 93 PHE A C 1
ATOM 704 O O . PHE A 1 93 ? 11.020 0.061 10.026 1.00 81.12 93 PHE A O 1
ATOM 711 N N . GLY A 1 94 ? 9.844 -0.965 11.648 1.00 79.06 94 GLY A N 1
ATOM 712 C CA . GLY A 1 94 ? 10.995 -1.517 12.362 1.00 79.06 94 GLY A CA 1
ATOM 713 C C . GLY A 1 94 ? 11.359 -2.918 11.864 1.00 79.06 94 GLY A C 1
ATOM 714 O O . GLY A 1 94 ? 10.587 -3.556 11.148 1.00 79.06 94 GLY A O 1
ATOM 715 N N . SER A 1 95 ? 12.527 -3.415 12.270 1.00 79.44 95 SER A N 1
ATOM 716 C CA . SER A 1 95 ? 12.913 -4.806 12.016 1.00 79.44 95 SER A CA 1
ATOM 717 C C . SER A 1 95 ? 11.987 -5.775 12.753 1.00 79.44 95 SER A C 1
ATOM 719 O O . SER A 1 95 ? 11.699 -5.593 13.935 1.00 79.44 95 SER A O 1
ATOM 721 N N . VAL A 1 96 ? 11.574 -6.831 12.058 1.00 75.12 96 VAL A N 1
ATOM 722 C CA . VAL A 1 96 ? 10.852 -7.984 12.610 1.00 75.12 96 VAL A CA 1
ATOM 723 C C . VAL A 1 96 ? 11.767 -9.210 12.561 1.00 75.12 96 VAL A C 1
ATOM 725 O O . VAL A 1 96 ? 12.473 -9.402 11.569 1.00 75.12 96 VAL A O 1
ATOM 728 N N . HIS A 1 97 ? 11.787 -9.992 13.645 1.00 60.78 97 HIS A N 1
ATOM 729 C CA . HIS A 1 97 ? 12.602 -11.200 13.828 1.00 60.78 97 HIS A CA 1
ATOM 730 C C . HIS A 1 97 ? 11.725 -12.444 13.923 1.00 60.78 97 HIS A C 1
ATOM 732 O O . HIS A 1 97 ? 10.651 -12.341 14.558 1.00 60.78 97 HIS A O 1
#

Secondary structure (DSSP, 8-state):
-HHHHHHHHHHTT---EEES-GGG--HHHHHHHHTTSSEEE-S---GGGGTT-S-EEE--S-HHHHHHHHHHHHHHT--EEETT-GGGBS--PPP--

Sequence (97 aa):
VAAGRILHCLNADANVTVVSPAARLNPEVAYRVSQGQVTHVDRNFEPADLDGADMVLVAVDDPDASTAIWTLCKQRRIPVNVADEIPECDFFFGSVH

pLDDT: mean 91.22, std 6.27, range [60.78, 97.5]

InterPro domains:
  IPR028161 Siroheme biosynthesis protein Met8-like [PTHR35330] (1-97)
  IPR036291 NAD(P)-binding domain superfamily [SSF51735] (1-93)

Organism: Macrophomina phaseolina (strain MS6) (NCBI:txid1126212)

Foldseek 3Di:
DVLVVLVVCVVVVHAAEAEEALVPDDPNVNVCVVVVVHHYDRDHDDLCVCVPDQAEEADDPDVVVLVVNLVSCVVVVRAYDYPPDPVSHPDDDDDDD